Protein AF-A0A1G0M5E3-F1 (afdb_monomer)

Secondary structure (DSSP, 8-state):
-HHHHHHHHHHHHHHHHHHHHHHHHHHHHHHHHHHHHHHHHHHHHHHHHHHHHHHHHHHHHHHTTTS-HHHHHHHHHHHHHHHHHHHHHHHHHHHHH---S-HHHHHHHHHHHHHHHHHHHHHS--

Structure (mmCIF, N/CA/C/O backbone):
data_AF-A0A1G0M5E3-F1
#
_entry.id   AF-A0A1G0M5E3-F1
#
loop_
_atom_site.group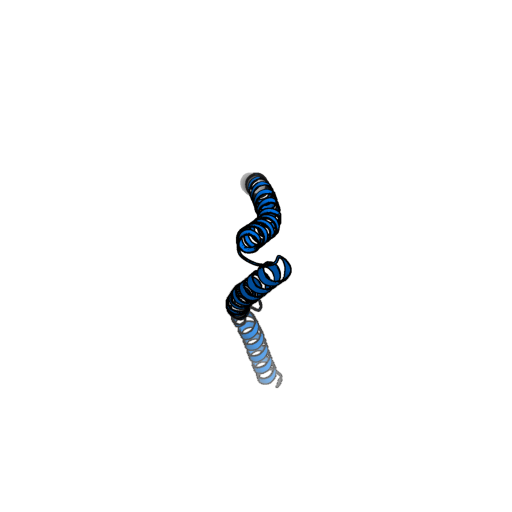_PDB
_atom_site.id
_atom_site.type_symbol
_atom_site.label_atom_id
_atom_site.label_alt_id
_atom_site.label_comp_id
_atom_site.label_asym_id
_atom_site.label_entity_id
_atom_site.label_seq_id
_atom_site.pdbx_PDB_ins_code
_atom_site.Cartn_x
_atom_site.Cartn_y
_atom_site.Cartn_z
_atom_site.occupancy
_atom_site.B_iso_or_equiv
_atom_site.auth_seq_id
_atom_site.auth_comp_id
_atom_site.auth_asym_id
_atom_site.auth_atom_id
_atom_site.pdbx_PDB_model_num
ATOM 1 N N . MET A 1 1 ? 29.125 -3.472 -63.119 1.00 67.44 1 MET A N 1
ATOM 2 C CA . MET A 1 1 ? 28.971 -4.378 -61.957 1.00 67.44 1 MET A CA 1
ATOM 3 C C . MET A 1 1 ? 29.010 -3.647 -60.618 1.00 67.44 1 MET A C 1
ATOM 5 O O . MET A 1 1 ? 28.084 -3.830 -59.849 1.00 67.44 1 MET A O 1
ATOM 9 N N . VAL A 1 2 ? 29.995 -2.781 -60.340 1.00 78.62 2 VAL A N 1
ATOM 10 C CA . VAL A 1 2 ? 30.158 -2.141 -59.010 1.00 78.62 2 VAL A CA 1
ATOM 11 C C . VAL A 1 2 ? 28.954 -1.282 -58.558 1.00 78.62 2 VAL A C 1
ATOM 13 O O . VAL A 1 2 ? 28.640 -1.260 -57.375 1.00 78.62 2 VAL A O 1
ATOM 16 N N . ARG A 1 3 ? 28.222 -0.638 -59.483 1.00 80.12 3 ARG A N 1
ATOM 17 C CA . ARG A 1 3 ? 27.053 0.214 -59.158 1.00 80.12 3 ARG A CA 1
ATOM 18 C C . ARG A 1 3 ? 25.871 -0.539 -58.523 1.00 80.12 3 ARG A C 1
ATOM 20 O O . ARG A 1 3 ? 25.255 -0.011 -57.612 1.00 80.12 3 ARG A O 1
ATOM 27 N N . LEU A 1 4 ? 25.618 -1.784 -58.935 1.00 88.56 4 LEU A N 1
ATOM 28 C CA . LEU A 1 4 ? 24.509 -2.597 -58.407 1.00 88.56 4 LEU A CA 1
ATOM 29 C C . LEU A 1 4 ? 24.754 -3.045 -56.959 1.00 88.56 4 LEU A C 1
ATOM 31 O O . LEU A 1 4 ? 23.825 -3.146 -56.167 1.00 88.56 4 LEU A O 1
ATOM 35 N N . VAL A 1 5 ? 26.018 -3.303 -56.606 1.00 86.81 5 VAL A N 1
ATOM 36 C CA . VAL A 1 5 ? 26.407 -3.684 -55.239 1.00 86.81 5 VAL A CA 1
ATOM 37 C C . VAL A 1 5 ? 26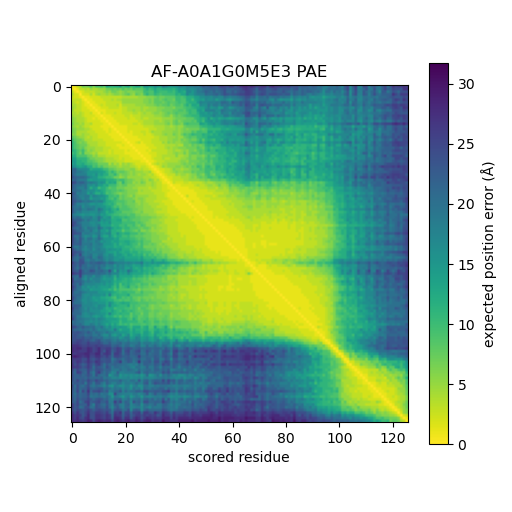.265 -2.492 -54.291 1.00 86.81 5 VAL A C 1
ATOM 39 O O . VAL A 1 5 ? 25.784 -2.657 -53.175 1.00 86.81 5 VAL A O 1
ATOM 42 N N . LEU A 1 6 ? 26.634 -1.293 -54.752 1.00 86.12 6 LEU A N 1
ATOM 43 C CA . LEU A 1 6 ? 26.427 -0.048 -54.009 1.00 86.12 6 LEU A CA 1
ATOM 44 C C . LEU A 1 6 ? 24.936 0.212 -53.744 1.00 86.12 6 LEU A C 1
ATOM 46 O O . LEU A 1 6 ? 24.572 0.438 -52.596 1.00 86.12 6 LEU A O 1
ATOM 50 N N . GLU A 1 7 ? 24.078 0.084 -54.760 1.00 88.44 7 GLU A N 1
ATOM 51 C CA . GLU A 1 7 ? 22.624 0.280 -54.616 1.00 88.44 7 GLU A CA 1
ATOM 52 C C . GLU A 1 7 ? 21.974 -0.737 -53.662 1.00 88.44 7 GLU A C 1
ATOM 54 O O . GLU A 1 7 ? 21.117 -0.371 -52.860 1.00 88.44 7 GLU A O 1
ATOM 59 N N . LEU A 1 8 ? 22.397 -2.006 -53.693 1.00 89.00 8 LEU A N 1
ATOM 60 C CA . LEU A 1 8 ? 21.855 -3.040 -52.804 1.00 89.00 8 LEU A CA 1
ATOM 61 C C . LEU A 1 8 ? 22.245 -2.808 -51.336 1.00 89.00 8 LEU A C 1
ATOM 63 O O . LEU A 1 8 ? 21.417 -2.984 -50.441 1.00 89.00 8 LEU A O 1
ATOM 67 N N . ILE A 1 9 ? 23.493 -2.399 -51.083 1.00 90.00 9 ILE A N 1
ATOM 68 C CA . ILE A 1 9 ? 23.967 -2.052 -49.735 1.00 90.00 9 ILE A CA 1
ATOM 69 C C . ILE A 1 9 ? 23.211 -0.827 -49.213 1.00 90.00 9 ILE A C 1
ATOM 71 O O . ILE A 1 9 ? 22.790 -0.811 -48.059 1.00 90.00 9 ILE A O 1
ATOM 75 N N . GLU A 1 10 ? 22.988 0.173 -50.063 1.00 89.81 10 GLU A N 1
ATOM 76 C CA . GLU A 1 10 ? 22.262 1.388 -49.700 1.00 89.81 10 GLU A CA 1
ATOM 77 C C . GLU A 1 10 ? 20.793 1.088 -49.355 1.00 89.81 10 GLU A C 1
ATOM 79 O O . GLU A 1 10 ? 20.301 1.524 -48.314 1.00 89.81 10 GLU A O 1
ATOM 84 N N . GLN A 1 11 ? 20.115 0.247 -50.143 1.00 90.50 11 GLN A N 1
ATOM 85 C CA . GLN A 1 11 ? 18.751 -0.210 -49.849 1.00 90.50 11 GLN A CA 1
ATOM 86 C C . GLN A 1 11 ? 18.667 -1.030 -48.559 1.00 90.50 11 GLN A C 1
ATOM 88 O O . GLN A 1 11 ? 17.735 -0.847 -47.775 1.00 90.50 11 GLN A O 1
ATOM 93 N N . PHE A 1 12 ? 19.645 -1.905 -48.309 1.00 91.31 12 PHE A N 1
ATOM 94 C CA . PHE A 1 12 ? 19.697 -2.696 -47.082 1.00 91.31 12 PHE A CA 1
ATOM 95 C C . PHE A 1 12 ? 19.877 -1.806 -45.846 1.00 91.31 12 PHE A C 1
ATOM 97 O O . PHE A 1 12 ? 19.167 -1.967 -44.855 1.00 91.31 12 PHE A O 1
ATOM 104 N N . ILE A 1 13 ? 20.770 -0.814 -45.922 1.00 91.94 13 ILE A N 1
ATOM 105 C CA . ILE A 1 13 ? 20.978 0.172 -44.855 1.00 91.94 13 ILE A CA 1
ATOM 106 C C . ILE A 1 13 ? 19.686 0.959 -44.591 1.00 91.94 13 ILE A C 1
ATOM 108 O O . ILE A 1 13 ? 19.269 1.089 -43.439 1.00 91.94 13 ILE A O 1
ATOM 112 N N . VAL A 1 14 ? 19.018 1.444 -45.643 1.00 93.25 14 VAL A N 1
ATOM 113 C CA . VAL A 1 14 ? 17.747 2.180 -45.526 1.00 93.25 14 VAL A CA 1
ATOM 114 C C . VAL A 1 14 ? 16.651 1.317 -44.893 1.00 93.25 14 VAL A C 1
ATOM 116 O O . VAL A 1 14 ? 15.915 1.808 -44.035 1.00 93.25 14 VAL A O 1
ATOM 119 N N . LEU A 1 15 ? 16.563 0.037 -45.262 1.00 94.19 15 LEU A N 1
ATOM 120 C CA . LEU A 1 15 ? 15.583 -0.897 -44.709 1.00 94.19 15 LEU A CA 1
ATOM 121 C C . LEU A 1 15 ? 15.800 -1.122 -43.209 1.00 94.19 15 LEU A C 1
ATOM 123 O O . LEU A 1 15 ? 14.856 -0.980 -42.433 1.00 94.19 15 LEU A O 1
ATOM 127 N N . VAL A 1 16 ? 17.044 -1.380 -42.793 1.00 94.88 16 VAL A N 1
ATOM 128 C CA . VAL A 1 16 ? 17.389 -1.556 -41.374 1.00 94.88 16 VAL A CA 1
ATOM 129 C C . VAL A 1 16 ? 17.018 -0.307 -40.569 1.00 94.88 16 VAL A C 1
ATOM 131 O O . VAL A 1 16 ? 16.397 -0.416 -39.513 1.00 94.88 16 VAL A O 1
ATOM 134 N N . PHE A 1 17 ? 17.319 0.897 -41.068 1.00 94.31 17 PHE A N 1
ATOM 135 C CA . PHE A 1 17 ? 16.914 2.134 -40.391 1.00 94.31 17 PHE A CA 1
ATOM 136 C C . PHE A 1 17 ? 15.392 2.309 -40.310 1.00 94.31 17 PHE A C 1
ATOM 138 O O 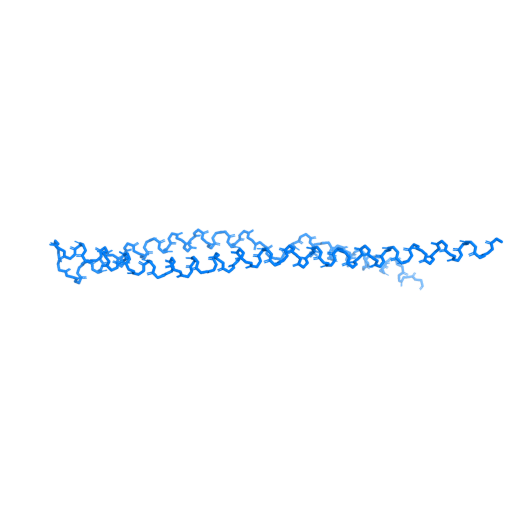. PHE A 1 17 ? 14.882 2.805 -39.300 1.00 94.31 17 PHE A O 1
ATOM 145 N N . LEU A 1 18 ? 14.655 1.909 -41.349 1.00 95.25 18 LEU A N 1
ATOM 146 C CA . LEU A 1 18 ? 13.196 1.985 -41.369 1.00 95.25 18 LEU A CA 1
ATOM 147 C C . LEU A 1 18 ? 12.572 1.023 -40.351 1.00 95.25 18 LEU A C 1
ATOM 149 O O . LEU A 1 18 ? 11.661 1.408 -39.618 1.00 95.25 18 LEU A O 1
ATOM 153 N N . GLU A 1 19 ? 13.091 -0.197 -40.270 1.00 93.62 19 GLU A N 1
ATOM 154 C CA . GLU A 1 19 ? 12.617 -1.233 -39.357 1.00 93.62 19 GLU A CA 1
ATOM 155 C C . GLU A 1 19 ? 12.931 -0.878 -37.899 1.00 93.62 19 GLU A C 1
ATOM 157 O O . GLU A 1 19 ? 12.060 -0.990 -37.037 1.00 93.62 19 GLU A O 1
ATOM 162 N N . LEU A 1 20 ? 14.106 -0.295 -37.629 1.00 95.00 20 LEU A N 1
ATOM 163 C CA . LEU A 1 20 ? 14.429 0.290 -36.323 1.00 95.00 20 LEU A CA 1
ATOM 164 C C . LEU A 1 20 ? 13.478 1.436 -35.951 1.00 95.00 20 LEU A C 1
ATOM 166 O O . LEU A 1 20 ? 13.018 1.524 -34.810 1.00 95.00 20 LEU A O 1
ATOM 170 N N . LYS A 1 21 ? 13.150 2.318 -36.904 1.00 95.94 21 LYS A N 1
ATOM 171 C CA . LYS A 1 21 ? 12.203 3.421 -36.680 1.00 95.94 21 LYS A CA 1
ATOM 172 C C . LYS A 1 21 ? 10.790 2.904 -36.397 1.00 95.94 21 LYS A C 1
ATOM 174 O O . LYS A 1 21 ? 10.098 3.462 -35.543 1.00 95.94 21 LYS A O 1
ATOM 179 N N . LEU A 1 22 ? 10.368 1.849 -37.090 1.00 94.94 22 LEU A N 1
ATOM 180 C CA . LEU A 1 22 ? 9.078 1.202 -36.875 1.00 94.94 22 LEU A CA 1
ATOM 181 C C . LEU A 1 22 ? 9.032 0.492 -35.517 1.00 94.94 22 LEU A C 1
ATOM 183 O O . LEU A 1 22 ? 8.092 0.717 -34.756 1.00 94.94 22 LEU A O 1
ATOM 187 N N . ALA A 1 23 ? 10.078 -0.257 -35.161 1.00 92.75 23 ALA A N 1
ATOM 188 C CA . ALA A 1 23 ? 10.215 -0.892 -33.853 1.00 92.75 23 ALA A CA 1
ATOM 189 C C . ALA A 1 23 ? 10.166 0.145 -32.718 1.00 92.75 23 ALA A C 1
ATOM 191 O O . ALA A 1 23 ? 9.456 -0.039 -31.729 1.00 92.75 23 ALA A O 1
ATOM 192 N N . ALA A 1 24 ? 10.839 1.290 -32.878 1.00 91.12 24 ALA A N 1
ATOM 193 C CA . ALA A 1 24 ? 10.776 2.386 -31.911 1.00 91.12 24 ALA A CA 1
ATOM 194 C C . ALA A 1 24 ? 9.352 2.963 -31.762 1.00 91.12 24 ALA A C 1
ATOM 196 O O . ALA A 1 24 ? 8.917 3.280 -30.651 1.00 91.12 24 ALA A O 1
ATOM 197 N N . LEU A 1 25 ? 8.604 3.088 -32.863 1.00 93.31 25 LEU A N 1
ATOM 198 C CA . LEU A 1 25 ? 7.206 3.530 -32.845 1.00 93.31 25 LEU A CA 1
ATOM 199 C C . LEU A 1 25 ? 6.285 2.511 -32.168 1.00 93.31 25 LEU A C 1
ATOM 201 O O . LEU A 1 25 ? 5.422 2.905 -31.383 1.00 93.31 25 LEU A O 1
ATOM 205 N N . GLU A 1 26 ? 6.470 1.223 -32.441 1.00 89.88 26 GLU A N 1
ATOM 206 C CA . GLU A 1 26 ? 5.684 0.147 -31.840 1.00 89.88 26 GLU A CA 1
ATOM 207 C C . GLU A 1 26 ? 5.928 0.048 -30.332 1.00 89.88 26 GLU A C 1
ATOM 209 O O . GLU A 1 26 ? 4.970 0.023 -29.558 1.00 89.88 26 GLU A O 1
ATOM 214 N N . ILE A 1 27 ? 7.190 0.142 -29.896 1.00 88.62 27 ILE A N 1
ATOM 215 C CA . ILE A 1 27 ? 7.547 0.249 -28.475 1.00 88.62 27 ILE A CA 1
ATOM 216 C C . ILE A 1 27 ? 6.840 1.452 -27.842 1.00 88.62 27 ILE A C 1
ATOM 218 O O . ILE A 1 27 ? 6.196 1.310 -26.803 1.00 88.62 27 ILE A O 1
ATOM 222 N N . LYS A 1 28 ? 6.877 2.632 -28.478 1.00 87.00 28 LYS A N 1
ATOM 223 C CA . LYS A 1 28 ? 6.195 3.835 -27.971 1.00 87.00 28 LYS A CA 1
ATOM 224 C C . LYS A 1 28 ? 4.673 3.655 -27.890 1.00 87.00 28 LYS A C 1
ATOM 226 O O . LYS A 1 28 ? 4.043 4.133 -26.944 1.00 87.00 28 LYS A O 1
ATOM 231 N N . ARG A 1 29 ? 4.065 2.963 -28.857 1.00 84.50 29 ARG A N 1
ATOM 232 C CA . ARG A 1 29 ? 2.622 2.674 -28.885 1.00 84.50 29 ARG A CA 1
ATOM 233 C C . ARG A 1 29 ? 2.222 1.688 -27.784 1.00 84.50 29 ARG A C 1
ATOM 235 O O . ARG A 1 29 ? 1.223 1.920 -27.096 1.00 84.50 29 ARG A O 1
ATOM 242 N N . ASN A 1 30 ? 3.038 0.660 -27.558 1.00 79.75 30 ASN A N 1
ATOM 243 C CA . ASN A 1 30 ? 2.871 -0.292 -26.459 1.00 79.75 30 ASN A CA 1
ATOM 244 C C . ASN A 1 30 ? 3.064 0.390 -25.098 1.00 79.75 30 ASN A C 1
ATOM 246 O O . ASN A 1 30 ? 2.252 0.192 -24.195 1.00 79.75 30 ASN A O 1
ATOM 250 N N . MET A 1 31 ? 4.055 1.279 -24.971 1.00 81.56 31 MET A N 1
ATOM 251 C CA . MET A 1 31 ? 4.273 2.085 -23.766 1.00 81.56 31 MET A CA 1
ATOM 252 C C . MET A 1 31 ? 3.088 2.995 -23.447 1.00 81.56 31 MET A C 1
ATOM 254 O O . MET A 1 31 ? 2.722 3.110 -22.284 1.00 81.56 31 MET A O 1
ATOM 258 N N . ASN A 1 32 ? 2.459 3.631 -24.438 1.00 78.06 32 ASN A N 1
ATOM 259 C CA . ASN A 1 32 ? 1.293 4.484 -24.188 1.00 78.06 32 ASN A CA 1
ATOM 260 C C . ASN A 1 32 ? 0.093 3.691 -23.650 1.00 78.06 32 ASN A C 1
ATOM 262 O O . ASN A 1 32 ? -0.605 4.163 -22.752 1.00 78.06 32 ASN A O 1
ATOM 266 N N . SER A 1 33 ? -0.128 2.484 -24.170 1.00 76.44 33 SER A N 1
ATOM 267 C CA . SER A 1 33 ? -1.202 1.607 -23.689 1.00 76.44 33 SER A CA 1
ATOM 268 C C . SER A 1 33 ? -0.902 1.092 -22.278 1.00 76.44 33 SER A C 1
ATOM 270 O O . SER A 1 33 ? -1.761 1.169 -21.399 1.00 76.44 33 SER A O 1
ATOM 272 N N . ALA A 1 34 ? 0.343 0.675 -22.024 1.00 79.56 34 ALA A N 1
ATOM 273 C CA . ALA A 1 34 ? 0.802 0.286 -20.691 1.00 79.56 34 ALA A CA 1
ATOM 274 C C . ALA A 1 34 ? 0.725 1.451 -19.686 1.00 79.56 34 ALA A C 1
ATOM 276 O O . ALA A 1 34 ? 0.323 1.252 -18.542 1.00 79.56 34 ALA A O 1
ATOM 277 N N . ARG A 1 35 ? 1.032 2.683 -20.116 1.00 82.31 35 ARG A N 1
ATOM 278 C CA . ARG A 1 35 ? 0.944 3.902 -19.299 1.00 82.31 35 ARG A CA 1
ATOM 279 C C . ARG A 1 35 ? -0.482 4.176 -18.851 1.00 82.31 35 ARG A C 1
ATOM 281 O O . ARG A 1 35 ? -0.698 4.446 -17.676 1.00 82.31 35 ARG A O 1
ATOM 288 N N . ASN A 1 36 ? -1.450 4.113 -19.763 1.00 82.94 36 ASN A N 1
ATOM 289 C CA . ASN A 1 36 ? -2.847 4.351 -19.405 1.00 82.94 36 ASN A CA 1
ATOM 290 C C . ASN A 1 36 ? -3.334 3.300 -18.393 1.00 82.94 36 ASN A C 1
ATOM 292 O O . ASN A 1 36 ? -3.967 3.659 -17.403 1.00 82.94 36 ASN A O 1
ATOM 296 N N . GLY A 1 37 ? -2.954 2.031 -18.580 1.00 83.25 37 GLY A N 1
ATOM 297 C CA . GLY A 1 37 ? -3.209 0.974 -17.598 1.00 83.25 37 GLY A CA 1
ATOM 298 C C . GLY A 1 37 ? -2.565 1.260 -16.237 1.00 83.25 37 GLY A C 1
ATOM 299 O O . GLY A 1 37 ? -3.233 1.172 -15.212 1.00 83.25 37 GLY A O 1
ATOM 300 N N . ALA A 1 38 ? -1.298 1.680 -16.217 1.00 91.50 38 ALA A N 1
ATOM 301 C CA . ALA A 1 38 ? -0.586 2.032 -14.990 1.00 91.50 38 ALA A CA 1
ATOM 302 C C . ALA A 1 38 ? -1.217 3.226 -14.252 1.00 91.50 38 ALA A C 1
ATOM 304 O O . ALA A 1 38 ? -1.270 3.218 -13.025 1.00 91.50 38 ALA A O 1
ATOM 305 N N . VAL A 1 39 ? -1.739 4.224 -14.975 1.00 89.19 39 VAL A N 1
ATOM 306 C CA . VAL A 1 39 ? -2.455 5.364 -14.378 1.00 89.19 39 VAL A CA 1
ATOM 307 C C . VAL A 1 39 ? -3.754 4.905 -13.718 1.00 89.19 39 VAL A C 1
ATOM 309 O O . VAL A 1 39 ? -3.984 5.239 -12.558 1.00 89.19 39 VAL A O 1
ATOM 312 N N . LEU A 1 40 ? -4.579 4.108 -14.409 1.00 91.81 40 LEU A N 1
ATOM 313 C CA . LEU A 1 40 ? -5.822 3.587 -13.827 1.00 91.81 40 LEU A CA 1
ATOM 314 C C . LEU A 1 40 ? -5.547 2.688 -12.616 1.00 91.81 40 LEU A C 1
ATOM 316 O O . LEU A 1 40 ? -6.217 2.822 -11.593 1.00 91.81 40 LEU A O 1
ATOM 320 N N . LEU A 1 41 ? -4.543 1.811 -12.702 1.00 95.00 41 LEU A N 1
ATOM 321 C CA . LEU A 1 41 ? -4.116 0.985 -11.571 1.00 95.00 41 LEU A CA 1
ATOM 322 C C . LEU A 1 41 ? -3.612 1.839 -10.405 1.00 95.00 41 LEU A C 1
ATOM 324 O O . LEU A 1 41 ? -3.969 1.569 -9.263 1.00 95.00 41 LEU A O 1
ATOM 328 N N . GLY A 1 42 ? -2.838 2.891 -10.680 1.00 94.38 42 GLY A N 1
ATOM 329 C CA . GLY A 1 42 ? -2.360 3.831 -9.668 1.00 94.38 42 GLY A CA 1
ATOM 330 C C . GLY A 1 42 ? -3.504 4.567 -8.971 1.00 94.38 42 GLY A C 1
ATOM 331 O O . GLY A 1 42 ? -3.533 4.625 -7.745 1.00 94.38 42 GLY A O 1
ATOM 332 N N . MET A 1 43 ? -4.486 5.063 -9.729 1.00 94.31 43 MET A N 1
ATOM 333 C CA . MET A 1 43 ? -5.687 5.702 -9.176 1.00 94.31 43 MET A CA 1
ATOM 334 C C . MET A 1 43 ? -6.527 4.723 -8.350 1.00 94.31 43 MET A C 1
ATOM 336 O O . MET A 1 43 ? -6.973 5.065 -7.257 1.00 94.31 43 MET A O 1
ATOM 340 N N . GLY A 1 44 ? -6.718 3.497 -8.841 1.00 94.50 44 GLY A N 1
ATOM 341 C CA . GLY A 1 44 ? -7.430 2.450 -8.111 1.00 94.50 44 GLY A CA 1
ATOM 342 C C . GLY A 1 44 ? -6.729 2.081 -6.803 1.00 94.50 44 GLY A C 1
ATOM 343 O O . GLY A 1 44 ? -7.364 2.051 -5.752 1.00 94.50 44 GLY A O 1
ATOM 344 N N . ALA A 1 45 ? -5.411 1.876 -6.841 1.00 95.00 45 ALA A N 1
ATOM 345 C CA . ALA A 1 45 ? -4.604 1.608 -5.654 1.00 95.00 45 ALA A CA 1
ATOM 346 C C . ALA A 1 45 ? -4.655 2.772 -4.652 1.00 95.00 45 ALA A C 1
ATOM 348 O O . ALA A 1 45 ? -4.785 2.541 -3.452 1.00 95.00 45 ALA A O 1
ATOM 349 N N . PHE A 1 46 ? -4.616 4.016 -5.138 1.00 96.06 46 PHE A N 1
ATOM 350 C CA . PHE A 1 46 ? -4.762 5.206 -4.305 1.00 96.06 46 PHE A CA 1
ATOM 351 C C . PHE A 1 46 ? -6.122 5.240 -3.605 1.00 96.06 46 PHE A C 1
ATOM 353 O O . PHE A 1 46 ? -6.174 5.416 -2.395 1.00 96.06 46 PHE A O 1
ATOM 360 N N . LEU A 1 47 ? -7.224 4.995 -4.319 1.00 95.75 47 LEU A N 1
ATOM 361 C CA . LEU A 1 47 ? -8.556 4.932 -3.709 1.00 95.75 47 LEU A CA 1
ATOM 362 C C . LEU A 1 47 ? -8.668 3.811 -2.668 1.00 95.75 47 LEU A C 1
ATOM 364 O O . LEU A 1 47 ? -9.197 4.032 -1.578 1.00 95.75 47 LEU A O 1
ATOM 368 N N . LEU A 1 48 ? -8.131 2.625 -2.968 1.00 94.06 48 LEU A N 1
ATOM 369 C CA . LEU A 1 48 ? -8.103 1.509 -2.021 1.00 94.06 48 LEU A CA 1
ATOM 370 C C . LEU A 1 48 ? -7.291 1.840 -0.762 1.00 94.06 48 LEU A C 1
ATOM 372 O O . LEU A 1 48 ? -7.677 1.419 0.327 1.00 94.06 48 LEU A O 1
ATOM 376 N N . LEU A 1 49 ? -6.230 2.646 -0.876 1.00 94.38 49 LEU A N 1
ATOM 377 C CA . LEU A 1 49 ? -5.461 3.113 0.279 1.00 94.38 49 LEU A CA 1
ATOM 378 C C . LEU A 1 49 ? -6.323 3.937 1.250 1.00 94.38 49 LEU A C 1
ATOM 380 O O . LEU A 1 49 ? -6.177 3.777 2.459 1.00 94.38 49 LEU A O 1
ATOM 384 N N . PHE A 1 50 ? -7.25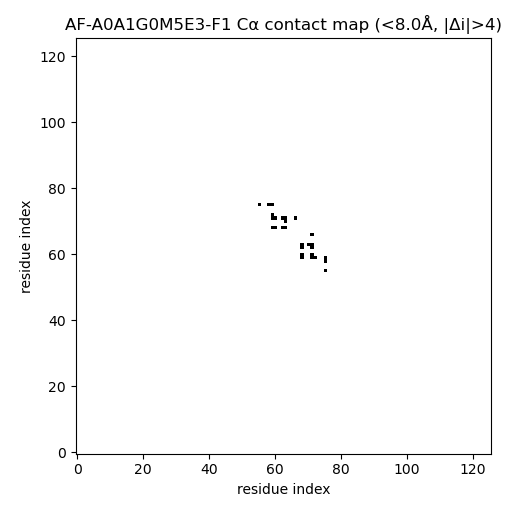5 4.759 0.751 1.00 94.19 50 PHE A N 1
ATOM 385 C CA . PHE A 1 50 ? -8.209 5.495 1.597 1.00 94.19 50 PHE A CA 1
ATOM 386 C C . PHE A 1 50 ? -9.370 4.636 2.099 1.00 94.19 50 PHE A C 1
ATOM 388 O O . PHE A 1 50 ? -9.925 4.924 3.158 1.00 94.19 50 PHE A O 1
ATOM 395 N N . ALA A 1 51 ? -9.735 3.567 1.391 1.00 95.81 51 ALA A N 1
ATOM 396 C CA . ALA A 1 51 ? -10.793 2.666 1.841 1.00 95.81 51 ALA A CA 1
ATOM 397 C C . ALA A 1 51 ? -10.419 1.946 3.150 1.00 95.81 51 ALA A C 1
ATOM 399 O O . ALA A 1 51 ? -11.277 1.750 4.009 1.00 95.81 51 ALA A O 1
ATOM 400 N N . VAL A 1 52 ? -9.140 1.603 3.342 1.00 95.31 52 VAL A N 1
ATOM 401 C CA . VAL A 1 52 ? -8.652 0.912 4.549 1.00 95.31 52 VAL A CA 1
ATOM 402 C C . VAL A 1 52 ? -8.957 1.682 5.846 1.00 95.31 52 VAL A C 1
ATOM 404 O O . VAL A 1 52 ? -9.637 1.113 6.700 1.00 95.31 52 VAL A O 1
ATOM 407 N N . PRO A 1 53 ? -8.536 2.950 6.043 1.00 95.12 53 PRO A N 1
ATOM 408 C CA . PRO A 1 53 ? -8.841 3.681 7.273 1.00 95.12 53 PRO A CA 1
ATOM 409 C C . PRO A 1 53 ? -10.346 3.906 7.480 1.00 95.12 53 PRO A C 1
ATOM 411 O O . PRO A 1 53 ? -10.803 3.889 8.621 1.00 95.12 53 PRO A O 1
ATOM 414 N N . VAL A 1 54 ? -11.134 4.049 6.407 1.00 97.50 54 VAL A N 1
ATOM 415 C CA . VAL A 1 54 ? -12.602 4.160 6.502 1.00 97.50 54 VAL A CA 1
ATOM 416 C C . VAL A 1 54 ? -13.224 2.852 6.999 1.00 97.50 54 VAL A C 1
ATOM 418 O O . VAL A 1 54 ? -14.078 2.878 7.885 1.00 97.50 54 VAL A O 1
ATOM 421 N N . LEU A 1 55 ? -12.775 1.700 6.494 1.00 96.88 55 LEU A N 1
ATOM 422 C CA . LEU A 1 55 ? -13.216 0.387 6.975 1.00 96.88 55 LEU A CA 1
ATOM 423 C C . LEU A 1 55 ? -12.809 0.147 8.430 1.00 96.88 55 LEU A C 1
ATOM 425 O O . LEU A 1 55 ? -13.614 -0.353 9.211 1.00 96.88 55 LEU A O 1
ATOM 429 N N . VAL A 1 56 ? -11.598 0.554 8.819 1.00 97.00 56 VAL A N 1
ATOM 430 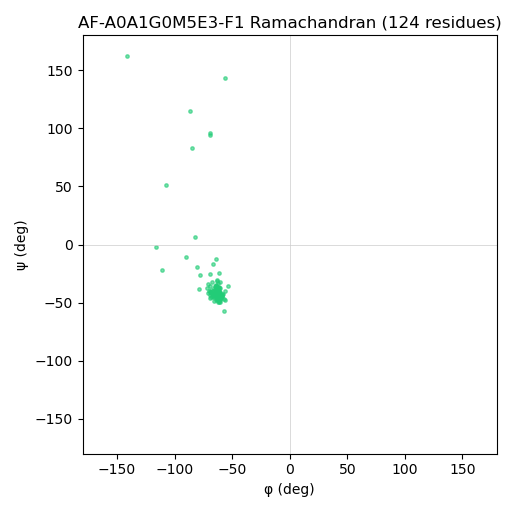C CA . VAL A 1 56 ? -11.148 0.491 10.216 1.00 97.00 56 VAL A CA 1
ATOM 431 C C . VAL A 1 56 ? -12.037 1.354 11.111 1.00 97.00 56 VAL A C 1
ATOM 433 O O . VAL A 1 56 ? -12.521 0.864 12.128 1.00 97.00 56 VAL A O 1
ATOM 436 N N . ALA A 1 57 ? -12.312 2.603 10.726 1.00 96.69 57 ALA A N 1
ATOM 437 C CA . ALA A 1 57 ? -13.202 3.486 11.479 1.00 96.69 57 ALA A CA 1
ATOM 438 C C . ALA A 1 57 ? -14.624 2.910 11.585 1.00 96.69 57 ALA A C 1
ATOM 440 O O . ALA A 1 57 ? -15.221 2.935 12.658 1.00 96.69 57 ALA A O 1
ATOM 441 N N . THR A 1 58 ? -15.136 2.329 10.497 1.00 97.62 58 THR A N 1
ATOM 442 C CA . THR A 1 58 ? -16.445 1.659 10.464 1.00 97.62 58 THR A CA 1
ATOM 443 C C . THR A 1 58 ? -16.482 0.464 11.415 1.00 97.62 58 THR A C 1
ATOM 445 O O . THR A 1 58 ? -17.438 0.314 12.170 1.00 97.62 58 THR A O 1
ATOM 448 N N . ALA A 1 59 ? -15.432 -0.362 11.436 1.00 97.12 59 ALA A N 1
ATOM 449 C CA . ALA A 1 59 ? -15.326 -1.487 12.358 1.00 97.12 59 ALA A CA 1
ATOM 450 C C . ALA A 1 59 ? -15.281 -1.013 13.818 1.00 97.12 59 ALA A C 1
ATOM 452 O O . ALA A 1 59 ? -16.025 -1.525 14.649 1.00 97.12 59 ALA A O 1
ATOM 453 N N . VAL A 1 60 ? -14.478 0.010 14.129 1.00 97.81 60 VAL A N 1
ATOM 454 C CA . VAL A 1 60 ? -14.438 0.606 15.475 1.00 97.81 60 VAL A CA 1
ATOM 455 C C . VAL A 1 60 ? -15.812 1.145 15.876 1.00 97.81 60 VAL A C 1
ATOM 457 O O . VAL A 1 60 ? -16.257 0.875 16.987 1.00 97.81 60 VAL A O 1
ATOM 460 N N . ALA A 1 61 ? -16.508 1.853 14.982 1.00 97.31 61 ALA A N 1
ATOM 461 C CA . ALA A 1 61 ? -17.849 2.375 15.239 1.00 97.31 61 ALA A CA 1
ATOM 462 C C . ALA A 1 61 ? -18.876 1.254 15.467 1.00 97.31 61 ALA A C 1
ATOM 464 O O . ALA A 1 61 ? -19.698 1.355 16.373 1.00 97.31 61 ALA A O 1
ATOM 465 N N . ALA A 1 62 ? -18.798 0.165 14.697 1.00 97.00 62 ALA A N 1
ATOM 466 C CA . ALA A 1 62 ? -19.652 -1.004 14.879 1.00 97.00 62 ALA A CA 1
ATOM 467 C C . ALA A 1 62 ? -19.401 -1.693 16.230 1.00 97.00 62 ALA A C 1
ATOM 469 O O . ALA A 1 62 ? -20.355 -2.007 16.938 1.00 97.00 62 ALA A O 1
ATOM 470 N N . LEU A 1 63 ? -18.135 -1.876 16.633 1.00 95.81 63 LEU A N 1
ATOM 471 C CA . LEU A 1 63 ? -17.804 -2.390 17.967 1.00 95.81 63 LEU A CA 1
ATOM 472 C C . LEU A 1 63 ? -18.281 -1.433 19.069 1.00 95.81 63 LEU A C 1
ATOM 474 O O . LEU A 1 63 ? -18.784 -1.886 20.095 1.00 95.81 63 LEU A O 1
ATOM 478 N N . ALA A 1 64 ? -18.185 -0.121 18.846 1.00 96.81 64 ALA A N 1
ATOM 479 C CA . ALA A 1 64 ? -18.604 0.892 19.810 1.00 96.81 64 ALA A CA 1
ATOM 480 C C . ALA A 1 64 ? -20.118 0.877 20.119 1.00 96.81 64 ALA A C 1
ATOM 482 O O . ALA A 1 64 ? -20.540 1.487 21.099 1.00 96.81 64 ALA A O 1
ATOM 483 N N . LEU A 1 65 ? -20.937 0.161 19.334 1.00 96.69 65 LEU A N 1
ATOM 484 C CA . LEU A 1 65 ? -22.352 -0.071 19.652 1.00 96.69 65 LEU A CA 1
ATOM 485 C C . LEU A 1 65 ? -22.548 -1.002 20.859 1.00 96.69 65 LEU A C 1
ATOM 487 O O . LEU A 1 65 ? -23.586 -0.934 21.511 1.00 96.69 65 LEU A O 1
ATOM 491 N N . ALA A 1 66 ? -21.576 -1.872 21.152 1.00 96.06 66 ALA A N 1
ATOM 492 C CA . ALA A 1 66 ? -21.662 -2.866 22.224 1.00 96.06 66 ALA A CA 1
ATOM 493 C C . ALA A 1 66 ? -20.708 -2.592 23.403 1.00 96.06 66 ALA A C 1
ATOM 495 O O . ALA A 1 66 ? -20.934 -3.093 24.502 1.00 96.06 66 ALA A O 1
ATOM 496 N N . LEU A 1 67 ? -19.636 -1.820 23.195 1.00 95.69 67 LEU A N 1
ATOM 497 C CA . LEU A 1 67 ? -18.617 -1.503 24.206 1.00 95.69 67 LEU A CA 1
ATOM 498 C C . LEU A 1 67 ? -18.136 -0.044 24.092 1.00 95.69 67 LEU A C 1
ATOM 500 O O . LEU A 1 67 ? -18.319 0.585 23.055 1.00 95.69 67 LEU A O 1
ATOM 504 N N . PRO A 1 68 ? -17.485 0.517 25.131 1.00 96.00 68 PRO A N 1
ATOM 505 C CA . PRO A 1 68 ? -16.925 1.865 25.074 1.00 96.00 68 PRO A CA 1
ATOM 506 C C . PRO A 1 68 ? -15.944 2.057 23.910 1.00 96.00 68 PRO A C 1
ATOM 508 O O . PRO A 1 68 ? -15.130 1.179 23.615 1.00 96.00 68 PRO A O 1
ATOM 511 N N . VAL A 1 69 ? -15.957 3.252 23.307 1.00 95.25 69 VAL A N 1
ATOM 512 C CA . VAL A 1 69 ? -15.156 3.580 22.110 1.00 95.25 69 VAL A CA 1
ATOM 513 C C . VAL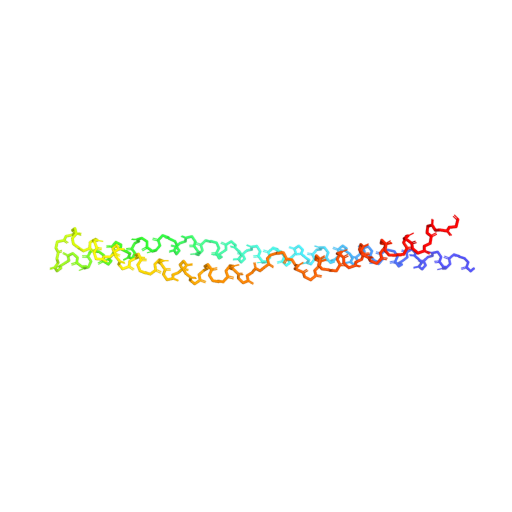 A 1 69 ? -13.660 3.293 22.278 1.00 95.25 69 VAL A C 1
ATOM 515 O O . VAL A 1 69 ? -13.008 2.823 21.347 1.00 95.25 69 VAL A O 1
ATOM 518 N N . TRP A 1 70 ? -13.114 3.508 23.477 1.00 93.88 70 TRP A N 1
ATOM 519 C CA . TRP A 1 70 ? -11.698 3.280 23.759 1.00 93.88 70 TRP A CA 1
ATOM 520 C C . TRP A 1 70 ? -11.327 1.787 23.742 1.00 93.88 70 TRP A C 1
ATOM 522 O O . TRP A 1 70 ? -10.262 1.429 23.240 1.00 93.88 70 TRP A O 1
ATOM 532 N N . PHE A 1 71 ? -12.219 0.902 24.205 1.00 97.06 71 PHE A N 1
ATOM 533 C CA . PHE A 1 71 ? -12.033 -0.550 24.118 1.00 97.06 71 PHE A CA 1
ATOM 534 C C . PHE A 1 71 ? -12.176 -1.049 22.680 1.00 97.06 71 PHE A C 1
ATOM 536 O O . PHE A 1 71 ? -11.369 -1.861 22.231 1.00 97.06 71 PHE A O 1
ATOM 543 N N . ALA A 1 72 ? -13.161 -0.536 21.938 1.00 96.44 72 ALA A N 1
ATOM 544 C CA . ALA A 1 72 ? -13.355 -0.876 20.530 1.00 96.44 72 ALA A CA 1
ATOM 545 C C . ALA A 1 72 ? -12.113 -0.526 19.690 1.00 96.44 72 ALA A C 1
ATOM 547 O O . ALA A 1 72 ? -11.636 -1.347 18.902 1.00 96.44 72 ALA A O 1
ATOM 548 N N . ALA A 1 73 ? -11.548 0.665 19.912 1.00 95.06 73 ALA A N 1
ATOM 549 C CA . ALA A 1 73 ? -10.321 1.108 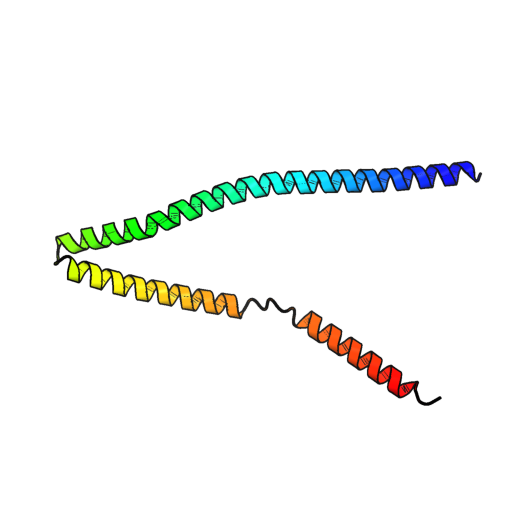19.261 1.00 95.06 73 ALA A CA 1
ATOM 550 C C . ALA A 1 73 ? -9.114 0.224 19.623 1.00 95.06 73 ALA A C 1
ATOM 552 O O . ALA A 1 73 ? -8.354 -0.150 18.731 1.00 95.06 73 ALA A O 1
ATOM 553 N N . LEU A 1 74 ? -8.958 -0.163 20.897 1.00 97.19 74 LEU A N 1
ATOM 554 C CA . LEU A 1 74 ? -7.879 -1.061 21.331 1.00 97.19 74 LEU A CA 1
ATOM 555 C C . LEU A 1 74 ? -7.973 -2.446 20.684 1.00 97.19 74 LEU A C 1
ATOM 557 O O . LEU A 1 74 ? -6.967 -2.956 20.194 1.00 97.19 74 LEU A O 1
ATOM 561 N N . ILE A 1 75 ? -9.167 -3.043 20.640 1.00 96.75 75 ILE A N 1
ATOM 562 C CA . ILE A 1 75 ? -9.374 -4.356 20.012 1.00 96.75 75 ILE A CA 1
ATOM 563 C C . ILE A 1 75 ? -8.994 -4.292 18.531 1.00 96.75 75 ILE A C 1
ATOM 565 O O . ILE A 1 75 ? -8.205 -5.110 18.058 1.00 96.75 75 ILE A O 1
ATOM 569 N N . MET A 1 76 ? -9.493 -3.288 17.807 1.00 97.50 76 MET A N 1
ATOM 570 C CA . MET A 1 76 ? -9.163 -3.129 16.390 1.00 97.50 76 MET A CA 1
ATOM 571 C C . MET A 1 76 ? -7.679 -2.835 16.156 1.00 97.50 76 MET A C 1
ATOM 573 O O . MET A 1 76 ? -7.115 -3.346 15.190 1.00 97.50 76 MET A O 1
ATOM 577 N N . ALA A 1 77 ? -7.022 -2.079 17.042 1.00 96.75 77 ALA A N 1
ATOM 578 C CA . ALA A 1 77 ? -5.582 -1.843 16.967 1.00 96.75 77 ALA A CA 1
ATOM 579 C C . ALA A 1 77 ? -4.788 -3.151 17.092 1.00 96.75 77 ALA A C 1
ATOM 581 O O . ALA A 1 77 ? -3.884 -3.402 16.298 1.00 96.75 77 ALA A O 1
ATOM 582 N N . VAL A 1 78 ? -5.161 -4.020 18.036 1.00 97.69 78 VAL A N 1
ATOM 583 C CA . VAL A 1 78 ? -4.531 -5.337 18.202 1.00 97.69 78 VAL A CA 1
ATOM 584 C C . VAL A 1 78 ? -4.751 -6.209 16.963 1.00 97.69 78 VAL A C 1
ATOM 586 O O . VAL A 1 78 ? -3.794 -6.785 16.449 1.00 97.69 78 VAL A O 1
ATOM 589 N N . VAL A 1 79 ? -5.975 -6.258 16.425 1.00 97.19 79 VAL A N 1
ATOM 590 C CA . VAL A 1 79 ? -6.279 -6.992 15.182 1.00 97.19 79 VAL A CA 1
ATOM 591 C C . VAL A 1 79 ? -5.406 -6.501 14.021 1.00 97.19 79 VAL A C 1
ATOM 593 O O . VAL A 1 79 ? -4.788 -7.311 13.329 1.00 97.19 79 VAL A O 1
ATOM 596 N N . LEU A 1 80 ? -5.292 -5.183 13.835 1.00 96.94 80 LEU A N 1
ATOM 597 C CA . LEU A 1 80 ? -4.447 -4.578 12.801 1.00 96.94 80 LEU A CA 1
ATOM 598 C C . LEU A 1 80 ? -2.962 -4.895 12.988 1.00 96.94 80 LEU A C 1
ATOM 600 O O . LEU A 1 80 ? -2.277 -5.134 11.996 1.00 96.94 80 LEU A O 1
ATOM 604 N N . LEU A 1 81 ? -2.463 -4.939 14.226 1.00 97.44 81 LEU A N 1
ATOM 605 C CA . LEU A 1 81 ? -1.080 -5.331 14.505 1.00 97.44 81 LEU A CA 1
ATOM 606 C C . LEU A 1 81 ? -0.812 -6.781 14.099 1.00 97.44 81 LEU A C 1
ATOM 608 O O . LEU A 1 81 ? 0.210 -7.047 13.472 1.00 97.44 81 LEU A O 1
ATOM 612 N N . PHE A 1 82 ? -1.728 -7.707 14.392 1.00 97.88 82 PHE A N 1
ATOM 613 C CA . PHE A 1 82 ? -1.580 -9.106 13.979 1.00 97.88 82 PHE A CA 1
ATOM 614 C C . PHE A 1 82 ? -1.622 -9.269 12.460 1.00 97.88 82 PHE A C 1
ATOM 616 O O . PHE A 1 82 ? -0.766 -9.946 11.887 1.00 97.88 82 PHE A O 1
ATOM 623 N N . VAL A 1 83 ? -2.578 -8.615 11.796 1.00 96.38 83 VAL A N 1
ATOM 624 C CA . VAL A 1 83 ? -2.671 -8.626 10.331 1.00 96.38 83 VAL A CA 1
ATOM 625 C C . VAL A 1 83 ? -1.407 -8.013 9.725 1.00 96.38 83 VAL A C 1
ATOM 627 O O . VAL A 1 83 ? -0.755 -8.641 8.894 1.00 96.38 83 VAL A O 1
ATOM 630 N N . GLY A 1 84 ? -0.994 -6.834 10.191 1.00 95.25 84 GLY A N 1
ATOM 631 C CA . GLY A 1 84 ? 0.217 -6.151 9.742 1.00 95.25 84 GLY A CA 1
ATOM 632 C C . GLY A 1 84 ? 1.483 -6.982 9.950 1.00 95.25 84 GLY A C 1
ATOM 633 O O . GLY A 1 84 ? 2.303 -7.076 9.040 1.00 95.25 84 GLY A O 1
ATOM 634 N N . ALA A 1 85 ? 1.621 -7.655 11.095 1.00 95.69 85 ALA A N 1
ATOM 635 C CA . ALA A 1 85 ? 2.731 -8.567 11.359 1.00 95.69 85 ALA A CA 1
ATOM 636 C C . ALA A 1 85 ? 2.758 -9.736 10.361 1.00 95.69 85 ALA A C 1
ATOM 638 O O . ALA A 1 85 ? 3.817 -10.041 9.815 1.00 95.69 85 ALA A O 1
ATOM 639 N N . ALA A 1 86 ? 1.608 -10.344 10.052 1.00 96.19 86 ALA A N 1
ATOM 640 C CA . ALA A 1 86 ? 1.518 -11.412 9.054 1.00 96.19 86 ALA A CA 1
ATOM 641 C C . ALA A 1 86 ? 1.900 -10.925 7.641 1.00 96.19 86 ALA A C 1
ATOM 643 O O . ALA A 1 86 ? 2.670 -11.585 6.934 1.00 96.19 86 ALA A O 1
ATOM 644 N N . PHE A 1 87 ? 1.426 -9.742 7.235 1.00 95.00 87 PHE A N 1
ATOM 645 C CA . PHE A 1 87 ? 1.820 -9.114 5.969 1.00 95.00 87 PHE A CA 1
ATOM 646 C C . PHE A 1 87 ? 3.320 -8.792 5.925 1.00 95.00 87 PHE A C 1
ATOM 648 O O . PHE A 1 87 ? 3.975 -9.072 4.924 1.00 95.00 87 PHE A O 1
ATOM 655 N N . LEU A 1 88 ? 3.894 -8.263 7.009 1.00 93.88 88 LEU A N 1
ATOM 656 C CA . LEU A 1 88 ? 5.330 -7.990 7.093 1.00 93.88 88 LEU A CA 1
ATOM 657 C C . LEU A 1 88 ? 6.151 -9.275 6.995 1.00 93.88 88 LEU A C 1
ATOM 659 O O . LEU A 1 88 ? 7.099 -9.326 6.219 1.00 93.88 88 LEU A O 1
ATOM 663 N N . MET A 1 89 ? 5.782 -10.326 7.729 1.00 94.19 89 MET A N 1
ATOM 664 C CA . MET A 1 89 ? 6.491 -11.608 7.696 1.00 94.19 89 MET A CA 1
ATOM 665 C C . MET A 1 89 ? 6.464 -12.237 6.297 1.00 94.19 89 MET A C 1
ATOM 667 O O . MET A 1 89 ? 7.500 -12.666 5.787 1.00 94.19 89 MET A O 1
ATOM 671 N N . THR A 1 90 ? 5.299 -12.249 5.646 1.00 93.12 90 THR A N 1
ATOM 672 C CA . THR A 1 90 ? 5.150 -12.790 4.285 1.00 93.12 90 THR A CA 1
ATOM 673 C C . THR A 1 90 ? 5.861 -11.930 3.239 1.00 93.12 90 THR A C 1
ATOM 675 O O . THR A 1 90 ? 6.529 -12.469 2.355 1.00 93.12 90 THR A O 1
ATOM 678 N N . GLY A 1 91 ? 5.784 -10.603 3.358 1.00 86.81 91 GLY A N 1
ATOM 679 C CA . GLY A 1 91 ? 6.494 -9.659 2.497 1.00 86.81 91 GLY A CA 1
ATOM 680 C C . GLY A 1 91 ? 8.010 -9.797 2.619 1.00 86.81 91 GLY A C 1
ATOM 681 O O . GLY A 1 91 ? 8.696 -9.968 1.614 1.00 86.81 91 GLY A O 1
ATOM 682 N N . LEU A 1 92 ? 8.534 -9.820 3.847 1.00 88.56 92 LEU A N 1
ATOM 683 C CA . LEU A 1 92 ? 9.960 -10.007 4.124 1.00 88.56 92 LEU A CA 1
ATOM 684 C C . LEU A 1 92 ? 10.469 -11.357 3.615 1.00 88.56 92 LEU A C 1
ATOM 686 O O . LEU A 1 92 ? 11.569 -11.424 3.072 1.00 88.56 92 LEU A O 1
ATOM 690 N N . SER A 1 93 ? 9.679 -12.426 3.749 1.00 84.62 93 SER A N 1
ATOM 691 C CA . SER A 1 93 ? 10.031 -13.738 3.194 1.00 84.62 93 SER A CA 1
ATOM 692 C C . SER A 1 93 ? 10.143 -13.695 1.668 1.00 84.62 93 SER A C 1
ATOM 694 O O . SER A 1 93 ? 11.115 -14.205 1.114 1.00 84.62 93 SER A O 1
ATOM 696 N N . LYS A 1 94 ? 9.211 -13.024 0.982 1.00 81.94 94 LYS A N 1
ATOM 697 C CA . LYS A 1 94 ? 9.265 -12.873 -0.479 1.00 81.94 94 LYS A CA 1
ATOM 698 C C . LYS A 1 94 ? 10.454 -12.022 -0.918 1.00 81.94 94 LYS A C 1
ATOM 700 O O . LYS A 1 94 ? 11.173 -12.433 -1.820 1.00 81.94 94 LYS A O 1
ATOM 705 N N . VAL A 1 95 ? 10.712 -10.891 -0.260 1.00 78.19 95 VAL A N 1
ATOM 706 C CA . VAL A 1 95 ? 11.848 -10.010 -0.588 1.00 78.19 95 VAL A CA 1
ATOM 707 C C . VAL A 1 95 ? 13.191 -10.709 -0.357 1.00 78.19 95 VAL A C 1
ATOM 709 O O . VAL A 1 95 ?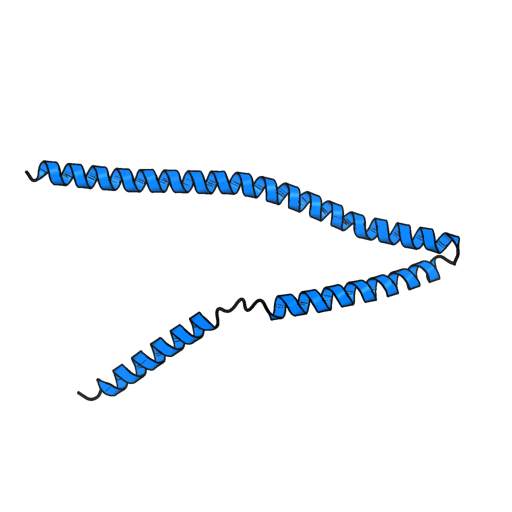 14.084 -10.573 -1.184 1.00 78.19 95 VAL A O 1
ATOM 712 N N . LYS A 1 96 ? 13.331 -11.522 0.699 1.00 67.75 96 LYS A N 1
ATOM 713 C CA . LYS A 1 96 ? 14.548 -12.321 0.937 1.00 67.75 96 LYS A CA 1
ATOM 714 C C . LYS A 1 96 ? 14.844 -13.342 -0.167 1.00 67.75 96 LYS A C 1
ATOM 716 O O . LYS A 1 96 ? 15.999 -13.716 -0.330 1.00 67.75 96 LYS A O 1
ATOM 721 N N . HIS A 1 97 ? 13.832 -13.785 -0.911 1.00 60.69 97 HIS A N 1
ATOM 722 C CA . HIS A 1 97 ? 14.003 -14.684 -2.054 1.00 60.69 97 HIS A CA 1
ATOM 723 C C . HIS A 1 97 ? 14.206 -13.955 -3.389 1.00 60.69 97 HIS A C 1
ATOM 725 O O . HIS A 1 97 ? 14.597 -14.587 -4.367 1.00 60.69 97 HIS A O 1
ATOM 731 N N . PHE A 1 98 ? 13.988 -12.639 -3.443 1.00 56.16 98 PHE A N 1
ATOM 732 C CA . PHE A 1 98 ? 14.366 -11.816 -4.588 1.00 56.16 98 PHE A CA 1
ATOM 733 C C . PHE A 1 98 ? 15.835 -11.396 -4.447 1.00 56.16 98 PHE A C 1
ATOM 735 O O . PHE A 1 98 ? 16.152 -10.301 -3.983 1.00 56.16 98 PHE A O 1
ATOM 742 N N . THR A 1 99 ? 16.757 -12.267 -4.858 1.00 55.00 99 THR A N 1
ATOM 743 C CA . THR A 1 99 ? 18.166 -11.896 -5.037 1.00 55.00 99 THR A CA 1
ATOM 744 C C . THR A 1 99 ? 18.262 -10.957 -6.243 1.00 55.00 99 THR A C 1
ATOM 746 O O . THR A 1 99 ? 18.319 -11.388 -7.389 1.00 55.00 99 THR A O 1
ATOM 749 N N . VAL A 1 100 ? 18.231 -9.643 -5.997 1.00 57.88 100 VAL A N 1
ATOM 750 C CA . VAL A 1 100 ? 18.431 -8.601 -7.031 1.00 57.88 100 VAL A CA 1
ATOM 751 C C . VAL A 1 100 ? 19.868 -8.623 -7.570 1.00 57.88 100 VAL A C 1
ATOM 753 O O . VAL A 1 100 ? 20.151 -8.098 -8.643 1.00 57.88 100 VAL A O 1
ATOM 756 N N . VAL A 1 101 ? 20.781 -9.267 -6.842 1.00 59.62 101 VAL A N 1
ATOM 757 C CA . VAL A 1 101 ? 22.141 -9.541 -7.292 1.00 59.62 101 VAL A CA 1
ATOM 758 C C . VAL A 1 101 ? 22.128 -10.861 -8.071 1.00 59.62 101 VAL A C 1
ATOM 760 O O . VAL A 1 101 ? 21.859 -11.897 -7.460 1.00 59.62 101 VAL A O 1
ATOM 763 N N . PRO A 1 102 ? 22.414 -10.868 -9.388 1.00 60.66 102 PRO A N 1
ATOM 764 C CA . PRO A 1 102 ? 22.552 -12.108 -10.135 1.00 60.66 102 PRO A CA 1
ATOM 765 C C . PRO A 1 102 ? 23.836 -12.798 -9.662 1.00 60.66 102 PRO A C 1
ATOM 767 O O . PRO A 1 102 ? 24.937 -12.463 -10.105 1.00 60.66 102 PRO A O 1
ATOM 770 N N . THR A 1 103 ? 23.701 -13.725 -8.717 1.00 64.56 103 THR A N 1
ATOM 771 C CA . THR A 1 103 ? 24.817 -14.506 -8.162 1.00 64.56 103 THR A CA 1
ATOM 772 C C . THR A 1 103 ? 25.566 -15.235 -9.272 1.00 64.56 103 THR A C 1
ATOM 774 O O . THR A 1 103 ? 26.786 -15.156 -9.341 1.00 64.56 103 THR A O 1
ATOM 777 N N . ASP A 1 104 ? 24.835 -15.774 -10.251 1.00 69.31 104 ASP A N 1
ATOM 778 C CA . ASP A 1 104 ? 25.413 -16.473 -11.402 1.00 69.31 104 ASP A CA 1
ATOM 779 C C . ASP A 1 104 ? 26.292 -15.569 -12.284 1.00 69.31 104 ASP A C 1
ATOM 781 O O . ASP A 1 104 ? 27.243 -16.036 -12.915 1.00 69.31 104 ASP A O 1
ATOM 785 N N . THR A 1 105 ? 25.989 -14.267 -12.359 1.00 69.44 105 THR A N 1
ATOM 786 C CA . THR A 1 105 ? 26.782 -13.308 -13.144 1.00 69.44 105 THR A CA 1
ATOM 787 C C . THR A 1 105 ? 28.047 -12.909 -12.392 1.00 69.44 105 THR A C 1
ATOM 789 O O . THR A 1 105 ? 29.105 -12.799 -13.010 1.00 69.44 105 THR A O 1
ATOM 792 N N . LEU A 1 106 ? 27.969 -12.747 -11.067 1.00 72.38 106 LEU A N 1
ATOM 793 C CA . LEU A 1 106 ? 29.145 -12.502 -10.229 1.00 72.38 106 LEU A CA 1
ATOM 794 C C . LEU A 1 106 ? 30.103 -13.700 -10.246 1.00 72.38 106 LEU A C 1
ATOM 796 O O . LEU A 1 106 ? 31.296 -13.513 -10.488 1.00 72.38 106 LEU A O 1
ATOM 800 N N . ASP A 1 107 ? 29.573 -14.919 -10.136 1.00 76.31 107 ASP A N 1
ATOM 801 C CA . ASP A 1 107 ? 30.362 -16.154 -10.192 1.00 76.31 107 ASP A CA 1
ATOM 802 C C . ASP A 1 107 ? 31.045 -16.328 -11.560 1.00 76.31 107 ASP A C 1
ATOM 804 O O . ASP A 1 107 ? 32.211 -16.731 -11.654 1.00 76.31 107 ASP A O 1
ATOM 808 N N . ARG A 1 108 ? 30.359 -15.961 -12.654 1.00 76.38 108 ARG A N 1
ATOM 809 C CA . ARG A 1 108 ? 30.949 -15.957 -14.004 1.00 76.38 108 ARG A CA 1
ATOM 810 C C . ARG A 1 108 ? 32.082 -14.943 -14.132 1.00 76.38 108 ARG A C 1
ATOM 812 O O . ARG A 1 108 ? 33.127 -15.305 -14.673 1.00 76.38 108 ARG A O 1
ATOM 819 N N . VAL A 1 109 ? 31.918 -13.719 -13.629 1.00 82.06 109 VAL A N 1
ATOM 820 C CA . VAL A 1 109 ? 32.967 -12.683 -13.673 1.00 82.06 109 VAL A CA 1
ATOM 821 C C . VAL A 1 109 ? 34.193 -13.105 -12.856 1.00 82.06 109 VAL A C 1
ATOM 823 O O . VAL A 1 109 ? 35.323 -12.974 -13.336 1.00 82.06 109 VAL A O 1
ATOM 826 N N . GLU A 1 110 ? 33.996 -13.698 -11.677 1.00 82.31 110 GLU A N 1
ATOM 827 C CA . GLU A 1 110 ? 35.094 -14.211 -10.854 1.00 82.31 110 GLU A CA 1
ATOM 828 C C . GLU A 1 110 ? 35.825 -15.376 -11.544 1.00 82.31 110 GLU A C 1
ATOM 830 O O . GLU A 1 110 ? 37.059 -15.404 -11.597 1.00 82.31 110 GLU A O 1
ATOM 835 N N . SER A 1 111 ? 35.082 -16.296 -12.171 1.00 80.12 111 SER A N 1
ATOM 836 C CA . SER A 1 111 ? 35.665 -17.410 -12.932 1.00 80.12 111 SER A CA 1
ATOM 837 C C . SER A 1 111 ? 36.523 -16.945 -14.119 1.00 80.12 111 SER A C 1
ATOM 839 O O . SER A 1 111 ? 37.565 -17.544 -14.401 1.00 80.12 111 SER A O 1
ATOM 841 N N . ILE A 1 112 ? 36.120 -15.859 -14.792 1.00 83.38 112 ILE A N 1
ATOM 842 C CA . ILE A 1 112 ? 36.858 -15.260 -15.911 1.00 83.38 112 ILE A CA 1
ATOM 843 C C . ILE A 1 112 ? 38.154 -14.629 -15.399 1.00 83.38 112 ILE A C 1
ATOM 845 O O . ILE A 1 112 ? 39.221 -14.903 -15.947 1.00 83.38 112 ILE A O 1
ATOM 849 N N . SER A 1 113 ? 38.089 -13.867 -14.305 1.00 86.25 113 SER A N 1
ATOM 850 C CA . SER A 1 113 ? 39.271 -13.274 -13.668 1.00 86.25 113 SER A CA 1
ATOM 851 C C . SER A 1 113 ? 40.283 -14.342 -13.227 1.00 86.25 113 SER A C 1
ATOM 853 O O . SER A 1 113 ? 41.478 -14.248 -13.516 1.00 86.25 113 SER A O 1
ATOM 855 N N . LYS A 1 114 ? 39.801 -15.434 -12.618 1.00 87.81 114 LYS A N 1
ATOM 856 C CA . LYS A 1 114 ? 40.641 -16.552 -12.160 1.00 87.81 114 LYS A CA 1
ATOM 857 C C . LYS A 1 114 ? 41.311 -17.294 -13.322 1.00 87.81 114 LYS A C 1
ATOM 859 O O . LYS A 1 114 ? 42.476 -17.676 -13.213 1.00 87.81 114 LYS A O 1
ATOM 864 N N . LYS A 1 115 ? 40.606 -17.463 -14.450 1.00 84.94 115 LYS A N 1
ATOM 865 C CA . LYS A 1 115 ? 41.175 -18.031 -15.685 1.00 84.94 115 LYS A CA 1
ATOM 866 C C . LYS A 1 115 ? 42.246 -17.123 -16.289 1.00 84.94 115 LYS A C 1
ATOM 868 O O . LYS A 1 115 ? 43.299 -17.630 -16.663 1.00 84.94 115 LYS A O 1
ATOM 873 N N . LEU A 1 116 ? 42.012 -15.811 -16.334 1.00 85.50 116 LEU A N 1
ATOM 874 C CA . LEU A 1 116 ? 42.981 -14.837 -16.846 1.00 85.50 116 LEU A CA 1
ATOM 875 C C . LEU A 1 116 ? 44.248 -14.781 -15.985 1.00 85.50 116 LEU A C 1
ATOM 877 O O . LEU A 1 116 ? 45.346 -14.824 -16.531 1.00 85.50 116 LEU A O 1
ATOM 881 N N . LYS A 1 117 ? 44.114 -14.777 -14.652 1.00 85.44 117 LYS A N 1
ATOM 882 C CA . LYS A 1 117 ? 45.264 -14.796 -13.734 1.00 85.44 117 LYS A CA 1
ATOM 883 C C . LYS A 1 117 ? 46.122 -16.052 -13.910 1.00 85.44 117 LYS A C 1
ATOM 885 O O . LYS A 1 117 ? 47.340 -15.953 -14.012 1.00 85.44 117 LYS A O 1
ATOM 890 N N . LYS A 1 118 ? 45.485 -17.223 -14.029 1.00 83.81 118 LYS A N 1
ATOM 891 C CA . LYS A 1 118 ? 46.185 -18.494 -14.267 1.00 83.81 118 LYS A CA 1
ATOM 892 C C . LYS A 1 118 ? 46.901 -18.519 -15.625 1.00 83.81 118 LYS A C 1
ATOM 894 O O . LYS A 1 118 ? 47.982 -19.085 -15.730 1.00 83.81 118 LYS A O 1
ATOM 899 N N . HIS A 1 119 ? 46.319 -17.898 -16.654 1.00 78.12 119 HIS A N 1
ATOM 900 C CA . HIS A 1 119 ? 46.940 -17.795 -17.978 1.00 78.12 119 HIS A CA 1
ATOM 901 C C . HIS A 1 119 ? 48.131 -16.821 -17.986 1.00 78.12 119 HIS A C 1
ATOM 903 O O . HIS A 1 119 ? 49.151 -17.112 -18.603 1.00 78.12 119 HIS A O 1
ATOM 909 N N . ALA A 1 120 ? 48.036 -15.712 -17.245 1.00 80.06 120 ALA A N 1
ATOM 910 C CA . ALA A 1 120 ? 49.126 -14.751 -17.080 1.00 80.06 120 ALA A CA 1
ATOM 911 C C . ALA A 1 120 ? 50.320 -15.335 -16.299 1.00 80.06 120 ALA A C 1
ATOM 913 O O . ALA A 1 120 ? 51.460 -15.129 -16.699 1.00 80.06 120 ALA A O 1
ATOM 914 N N . GLU A 1 121 ? 50.084 -16.119 -15.241 1.00 79.31 121 GLU A N 1
ATOM 915 C CA . GLU A 1 121 ? 51.154 -16.818 -14.502 1.00 79.31 121 GLU A CA 1
ATOM 916 C C . GLU A 1 121 ? 51.823 -17.921 -15.344 1.00 79.31 121 GLU A C 1
ATOM 918 O O . GLU A 1 121 ? 53.023 -18.151 -15.229 1.00 79.31 121 GLU A O 1
ATOM 923 N N . GLN A 1 122 ? 51.075 -18.578 -16.237 1.00 76.81 122 GLN A N 1
ATOM 924 C CA . GLN A 1 122 ? 51.596 -19.651 -17.091 1.00 76.81 122 GLN A CA 1
ATOM 925 C C . GLN A 1 122 ? 52.358 -19.140 -18.331 1.00 76.81 122 GLN A C 1
ATOM 927 O O . GLN A 1 122 ? 53.103 -19.906 -18.937 1.00 76.81 122 GLN A O 1
ATOM 932 N N . HIS A 1 123 ? 52.162 -17.885 -18.748 1.00 64.25 123 HIS A N 1
ATOM 933 C CA . HIS A 1 123 ? 52.847 -17.279 -19.906 1.00 64.25 123 HIS A CA 1
ATOM 934 C C . HIS A 1 123 ? 53.758 -16.091 -19.543 1.00 64.25 123 HIS A C 1
ATOM 936 O O . HIS A 1 123 ? 54.439 -15.572 -20.418 1.00 64.25 123 HIS A O 1
ATOM 942 N N . GLY A 1 124 ? 53.820 -15.679 -18.272 1.00 57.62 124 GLY A N 1
ATOM 943 C CA . GLY A 1 124 ? 54.719 -14.626 -17.777 1.00 57.62 124 GLY A CA 1
ATOM 944 C C . GLY A 1 124 ? 56.153 -15.082 -17.466 1.00 57.62 124 GLY A C 1
ATOM 945 O O . GLY A 1 124 ? 56.927 -14.302 -16.922 1.00 57.62 124 GLY A O 1
ATOM 946 N N . HIS A 1 125 ? 56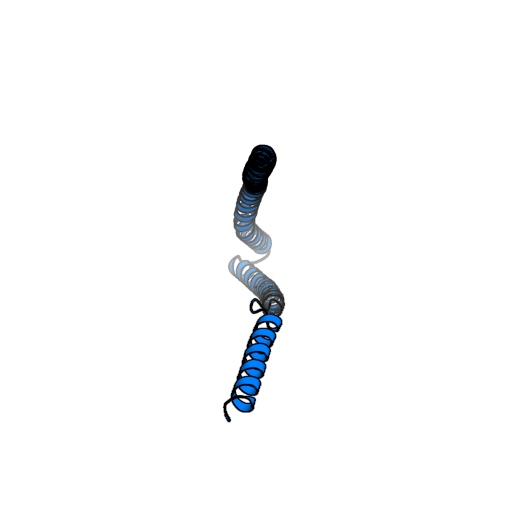.505 -16.332 -17.782 1.00 56.12 125 HIS A N 1
ATOM 947 C CA . HIS A 1 125 ? 57.859 -16.884 -17.655 1.00 56.12 125 HIS A CA 1
ATOM 948 C C . HIS A 1 125 ? 58.519 -17.079 -19.031 1.00 56.12 125 HIS A C 1
ATOM 950 O O . HIS A 1 125 ? 59.001 -18.171 -19.338 1.00 56.12 125 HIS A O 1
ATOM 956 N N . VAL A 1 126 ? 58.517 -16.032 -19.863 1.00 52.59 126 VAL A N 1
ATOM 957 C CA . VAL A 1 126 ? 59.367 -15.938 -21.063 1.00 52.59 126 VAL A CA 1
ATOM 958 C C . VAL A 1 126 ? 60.153 -14.640 -21.013 1.00 52.59 126 VAL A C 1
ATOM 960 O O . VAL A 1 126 ? 59.510 -13.593 -20.776 1.00 52.59 126 VAL A O 1
#

Sequence (126 aa):
MVRLVLELIEQFIVLVFLELKLAALEIKRNMNSARNGAVLLGMGAFLLLFAVPVLVATAVAALALALPVWFAALIMAVVLLFVGAAFLMTGLSKVKHFTVVPTDTLDRVESISKKLKKHAEQHGHV

pLDDT: mean 87.02, std 11.51, range [52.59, 97.88]

Radius of gyration: 31.13 Å; Cα contacts (8 Å, |Δi|>4): 14; chains: 1; bounding box: 82×25×87 Å

Mean predicted aligned error: 12.45 Å

Solvent-accessible surface area (backbone atoms only — not comparable to full-atom values): 6956 Å² total; per-residue (Å²): 116,73,67,61,56,52,52,51,53,52,51,50,53,53,48,53,55,49,52,53,52,48,51,54,49,51,52,52,54,50,47,52,56,52,46,54,51,51,50,53,50,49,53,51,53,53,53,52,61,58,47,50,62,53,51,51,52,50,50,29,54,60,42,33,76,81,40,60,58,69,59,23,46,51,53,52,51,53,52,50,50,55,53,51,49,52,52,48,54,54,50,53,54,53,53,73,69,57,66,86,64,62,60,72,58,54,53,49,53,51,52,52,53,54,51,50,52,54,51,49,67,73,62,68,82,117

Foldseek 3Di:
DVVVVVVVVVVVVVVVVVVVVVVVVVVVVVVVVVVVVVVVVVVVVVVVVVVVVVVLVVQLVVVCVPPPSVVSNVVSVVVCVVVVVVVVVVVVVVVVPPPVPPPVVVVVVVVVVVVVVVVCVVPVPD